Protein AF-A0A7U3YCS2-F1 (afdb_monomer_lite)

pLDDT: mean 81.42, std 14.3, range [43.44, 97.31]

Structure (mmCIF, N/CA/C/O backbone):
data_AF-A0A7U3YCS2-F1
#
_entry.id   AF-A0A7U3YCS2-F1
#
loop_
_atom_site.group_PDB
_atom_site.id
_atom_site.type_symbol
_atom_site.label_atom_id
_atom_site.label_alt_id
_atom_site.label_comp_id
_atom_site.label_asym_id
_atom_site.label_entity_id
_atom_site.label_seq_id
_atom_site.pdbx_PDB_ins_code
_atom_site.Cartn_x
_atom_site.Cartn_y
_atom_site.Cartn_z
_atom_site.occupancy
_atom_site.B_iso_or_equiv
_atom_site.auth_seq_id
_atom_site.auth_comp_id
_atom_site.auth_asym_id
_atom_site.auth_atom_id
_atom_site.pdbx_PDB_model_num
ATOM 1 N N . MET A 1 1 ? -16.450 -13.205 18.101 1.00 45.81 1 MET A N 1
ATOM 2 C CA . MET A 1 1 ? -16.879 -12.195 17.112 1.00 45.81 1 MET A CA 1
ATOM 3 C C . MET A 1 1 ? -15.665 -11.838 16.276 1.00 45.81 1 MET A C 1
ATOM 5 O O . MET A 1 1 ? -14.647 -1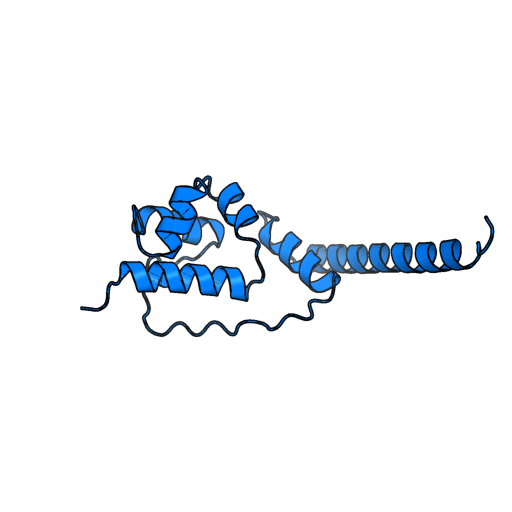1.452 16.841 1.00 45.81 1 MET A O 1
ATOM 9 N N . VAL A 1 2 ? -15.707 -12.088 14.972 1.00 56.38 2 VAL A N 1
ATOM 10 C CA . VAL A 1 2 ? -14.582 -11.774 14.089 1.00 56.38 2 VAL A CA 1
ATOM 11 C C . VAL A 1 2 ? -14.507 -10.254 13.969 1.00 56.38 2 VAL A C 1
ATOM 13 O O . VAL A 1 2 ? -15.487 -9.623 13.587 1.00 56.38 2 VAL A O 1
ATOM 16 N N . ASN A 1 3 ? -13.386 -9.650 14.365 1.00 82.88 3 ASN A N 1
ATOM 17 C CA . ASN A 1 3 ? -13.226 -8.204 14.261 1.00 82.88 3 ASN A CA 1
ATOM 18 C C . ASN A 1 3 ? -12.974 -7.849 12.787 1.00 82.88 3 ASN A C 1
ATOM 20 O O . ASN A 1 3 ? -11.844 -7.955 12.308 1.00 82.88 3 ASN A O 1
ATOM 24 N N . THR A 1 4 ? -14.035 -7.470 12.072 1.00 87.31 4 THR A N 1
ATOM 25 C CA . THR A 1 4 ? -14.026 -7.125 10.640 1.00 87.31 4 THR A CA 1
ATOM 26 C C . THR A 1 4 ? -12.902 -6.155 10.286 1.00 87.31 4 THR A C 1
ATOM 28 O O . THR A 1 4 ? -12.202 -6.351 9.298 1.00 87.31 4 THR A O 1
ATOM 31 N N . ASN A 1 5 ? -12.639 -5.167 11.142 1.00 92.12 5 ASN A N 1
ATOM 32 C CA . ASN A 1 5 ? -11.575 -4.189 10.927 1.00 92.12 5 ASN A CA 1
ATOM 33 C C . ASN A 1 5 ? -10.179 -4.820 10.933 1.00 92.12 5 ASN A C 1
ATOM 35 O O . ASN A 1 5 ? -9.315 -4.437 10.144 1.00 92.12 5 ASN A O 1
ATOM 39 N N . LYS A 1 6 ? -9.960 -5.822 11.789 1.00 92.44 6 LYS A N 1
ATOM 40 C CA . LYS A 1 6 ? -8.699 -6.568 11.840 1.00 92.44 6 LYS A CA 1
ATOM 41 C C . LYS A 1 6 ? -8.483 -7.385 10.568 1.00 92.44 6 LYS A C 1
ATOM 43 O O . LYS A 1 6 ? -7.368 -7.407 10.055 1.00 92.44 6 LYS A O 1
ATOM 48 N N . ILE A 1 7 ? -9.541 -8.003 10.037 1.00 91.06 7 ILE A N 1
ATOM 49 C CA . ILE A 1 7 ? -9.491 -8.700 8.742 1.00 91.06 7 ILE A CA 1
ATOM 50 C C . ILE A 1 7 ? -9.135 -7.721 7.626 1.00 91.06 7 ILE A C 1
ATOM 52 O O . ILE A 1 7 ? -8.209 -7.973 6.861 1.00 91.06 7 ILE A O 1
ATOM 56 N N . VAL A 1 8 ? -9.815 -6.577 7.571 1.00 94.06 8 VAL A N 1
ATOM 57 C CA . VAL A 1 8 ? -9.577 -5.546 6.554 1.00 94.06 8 VAL A CA 1
ATOM 58 C C . VAL A 1 8 ? -8.125 -5.064 6.578 1.00 94.06 8 VAL A C 1
ATOM 60 O O . VAL A 1 8 ? -7.465 -5.062 5.538 1.00 94.06 8 VAL A O 1
ATOM 63 N N . GLY A 1 9 ? -7.596 -4.719 7.756 1.00 94.62 9 GLY A N 1
ATOM 64 C CA . GLY A 1 9 ? -6.201 -4.292 7.907 1.00 94.62 9 GLY A CA 1
ATOM 65 C C . GLY A 1 9 ? -5.203 -5.356 7.433 1.00 94.62 9 GLY A C 1
ATOM 66 O O . GLY A 1 9 ? -4.258 -5.047 6.701 1.00 94.62 9 GLY A O 1
ATOM 67 N N . GLN A 1 10 ? -5.452 -6.628 7.766 1.00 92.94 10 GLN A N 1
ATOM 68 C CA . GLN A 1 10 ? -4.629 -7.752 7.310 1.00 92.94 10 GLN A CA 1
ATOM 69 C C . GLN A 1 10 ? -4.711 -7.967 5.796 1.00 92.94 10 GLN A C 1
ATOM 71 O O . GLN A 1 10 ? -3.684 -8.195 5.158 1.00 92.94 10 GLN A O 1
ATOM 76 N N . ASN A 1 11 ? -5.897 -7.857 5.203 1.00 94.00 11 ASN A N 1
ATOM 77 C CA . ASN A 1 11 ? -6.085 -8.013 3.764 1.00 94.00 11 ASN A CA 1
ATOM 78 C C . ASN A 1 11 ? -5.383 -6.905 2.974 1.00 94.00 11 ASN A C 1
ATOM 80 O O . ASN A 1 11 ? -4.734 -7.180 1.966 1.00 94.00 11 ASN A O 1
ATOM 84 N N . VAL A 1 12 ? -5.447 -5.663 3.458 1.00 94.94 12 VAL A N 1
ATOM 85 C CA . VAL A 1 12 ? -4.712 -4.539 2.861 1.00 94.94 12 VAL A CA 1
ATOM 86 C C . VAL A 1 12 ? -3.207 -4.766 2.951 1.00 94.94 12 VAL A C 1
ATOM 88 O O . VAL A 1 12 ? -2.500 -4.564 1.962 1.00 94.94 12 VAL A O 1
ATOM 91 N N . LYS A 1 13 ? -2.711 -5.227 4.106 1.00 94.38 13 LYS A N 1
ATOM 92 C CA . LYS A 1 13 ? -1.295 -5.565 4.282 1.00 94.38 13 LYS A CA 1
ATOM 93 C C . LYS A 1 13 ? -0.851 -6.615 3.255 1.00 94.38 13 LYS A C 1
ATOM 95 O O . LYS A 1 13 ? 0.058 -6.339 2.473 1.00 94.38 13 LYS A O 1
ATOM 100 N N . LYS A 1 14 ? -1.552 -7.752 3.197 1.00 91.56 14 LYS A N 1
ATOM 101 C CA . LYS A 1 14 ? -1.256 -8.848 2.262 1.00 91.56 14 LYS A CA 1
ATOM 102 C C . LYS A 1 14 ? -1.274 -8.389 0.806 1.00 91.56 14 LYS A C 1
ATOM 104 O O . LYS A 1 14 ? -0.389 -8.755 0.048 1.00 91.56 14 LYS A O 1
ATOM 109 N N . TYR A 1 15 ? -2.236 -7.553 0.417 1.00 91.75 15 TYR A N 1
ATOM 110 C CA . TYR A 1 15 ? -2.327 -7.017 -0.944 1.00 91.75 15 TYR A CA 1
ATOM 111 C C . TYR A 1 15 ? -1.117 -6.155 -1.336 1.00 91.75 15 TYR A C 1
ATOM 113 O O . TYR A 1 15 ? -0.608 -6.238 -2.458 1.00 91.75 15 TYR A O 1
ATOM 121 N N . ILE A 1 16 ? -0.656 -5.300 -0.421 1.00 90.88 16 ILE A N 1
ATOM 122 C CA . ILE A 1 16 ? 0.507 -4.431 -0.644 1.00 90.88 16 ILE A CA 1
ATOM 123 C C . ILE A 1 16 ? 1.779 -5.282 -0.758 1.00 90.88 16 ILE A C 1
ATOM 125 O O . ILE A 1 16 ? 2.567 -5.095 -1.691 1.00 90.88 16 ILE A O 1
ATOM 129 N N . GLU A 1 17 ? 1.939 -6.252 0.142 1.00 88.12 17 GLU A N 1
ATOM 130 C CA . GLU A 1 17 ? 3.081 -7.169 0.183 1.00 88.12 17 GLU A CA 1
ATOM 131 C C . GLU A 1 17 ? 3.101 -8.115 -1.026 1.00 88.12 17 GLU A C 1
ATOM 133 O O . GLU A 1 17 ? 4.145 -8.268 -1.659 1.00 88.12 17 GLU A O 1
ATOM 138 N N . SER A 1 18 ? 1.952 -8.643 -1.463 1.00 83.12 18 SER A N 1
ATOM 139 C CA . SER A 1 18 ? 1.860 -9.497 -2.658 1.00 83.12 18 SER A CA 1
ATOM 140 C C . SER A 1 18 ? 2.232 -8.758 -3.945 1.00 83.12 18 SER A C 1
ATOM 142 O O . SER A 1 18 ? 2.656 -9.363 -4.931 1.00 83.12 18 SER A O 1
ATOM 144 N N . LYS A 1 19 ? 2.089 -7.428 -3.952 1.00 81.19 19 LYS A N 1
ATOM 145 C CA . LYS A 1 19 ? 2.555 -6.560 -5.040 1.00 81.19 19 LYS A CA 1
ATOM 146 C C . LYS A 1 19 ? 4.021 -6.144 -4.887 1.00 81.19 19 LYS A C 1
ATOM 148 O O . LYS A 1 19 ? 4.560 -5.504 -5.794 1.00 81.19 19 LYS A O 1
ATOM 153 N N . GLY A 1 20 ? 4.681 -6.507 -3.789 1.00 77.88 20 GLY A N 1
ATOM 154 C CA . GLY A 1 20 ? 6.047 -6.108 -3.449 1.00 77.88 20 GLY A CA 1
ATOM 155 C C . GLY A 1 20 ? 6.215 -4.589 -3.398 1.00 77.88 20 GLY A C 1
ATOM 156 O O . GLY A 1 20 ? 7.229 -4.060 -3.851 1.00 77.88 20 GLY A O 1
ATOM 157 N N . ILE A 1 21 ? 5.183 -3.882 -2.934 1.00 84.19 21 ILE A N 1
ATOM 158 C CA . ILE A 1 21 ? 5.185 -2.425 -2.797 1.00 84.19 21 ILE A CA 1
ATOM 159 C C . ILE A 1 21 ? 5.656 -2.078 -1.390 1.00 84.19 21 ILE A C 1
ATOM 161 O O . ILE A 1 21 ? 5.191 -2.642 -0.404 1.00 84.19 21 ILE A O 1
ATOM 165 N N . LYS A 1 22 ? 6.561 -1.103 -1.280 1.00 87.88 22 LYS A N 1
ATOM 166 C CA . LYS A 1 22 ? 7.020 -0.621 0.025 1.00 87.88 22 LYS A CA 1
ATOM 167 C C . LYS A 1 22 ? 5.893 0.124 0.741 1.00 87.88 22 LYS A C 1
ATOM 169 O O . LYS A 1 22 ? 5.306 1.050 0.184 1.00 87.88 22 LYS A O 1
ATOM 174 N N . HIS A 1 23 ? 5.672 -0.190 2.015 1.00 92.25 23 HIS A N 1
ATOM 175 C CA . HIS A 1 23 ? 4.716 0.537 2.859 1.00 92.25 23 HIS A CA 1
ATOM 176 C C . HIS A 1 23 ? 4.991 2.049 2.908 1.00 92.25 23 HIS A C 1
ATOM 178 O O . HIS A 1 23 ? 4.051 2.838 2.930 1.00 92.25 23 HIS A O 1
ATOM 184 N N . SER A 1 24 ? 6.263 2.469 2.865 1.00 89.88 24 SER A N 1
ATOM 185 C CA . SER A 1 24 ? 6.642 3.889 2.808 1.00 89.88 24 SER A CA 1
ATOM 186 C C . SER A 1 24 ? 6.061 4.613 1.596 1.00 89.88 24 SER A C 1
ATOM 188 O O . SER A 1 24 ? 5.525 5.706 1.748 1.00 89.88 24 SER A O 1
ATOM 190 N N . TRP A 1 25 ? 6.087 3.975 0.426 1.00 91.19 25 TRP A N 1
ATOM 191 C CA . TRP A 1 25 ? 5.514 4.522 -0.804 1.00 91.19 25 TRP A CA 1
ATOM 192 C C . TRP A 1 25 ? 3.992 4.668 -0.697 1.00 91.19 25 TRP A C 1
ATOM 194 O O . TRP A 1 25 ? 3.425 5.676 -1.112 1.00 91.19 25 TRP A O 1
ATOM 204 N N . VAL A 1 26 ? 3.318 3.692 -0.078 1.00 93.19 26 VAL A N 1
ATOM 205 C CA . VAL A 1 26 ? 1.867 3.763 0.155 1.00 93.19 26 VAL A CA 1
ATOM 206 C C . VAL A 1 26 ? 1.525 4.928 1.085 1.00 93.19 26 VAL A C 1
ATOM 208 O O . VAL A 1 26 ? 0.599 5.684 0.797 1.00 93.19 26 VAL A O 1
ATOM 211 N N . MET A 1 27 ? 2.279 5.111 2.172 1.00 95.56 27 MET A N 1
ATOM 212 C CA . MET A 1 27 ? 2.083 6.229 3.104 1.00 95.56 27 MET A CA 1
ATOM 213 C C . MET A 1 27 ? 2.267 7.586 2.416 1.00 95.56 27 MET A C 1
ATOM 215 O O . MET A 1 27 ? 1.422 8.463 2.570 1.00 95.56 27 MET A O 1
ATOM 219 N N . GLU A 1 28 ? 3.316 7.734 1.605 1.00 90.94 28 GLU A N 1
ATOM 220 C CA . GLU A 1 28 ? 3.594 8.956 0.841 1.00 90.94 28 GLU A CA 1
ATOM 221 C C . GLU A 1 28 ? 2.451 9.296 -0.126 1.00 90.94 28 GLU A C 1
ATOM 223 O O . GLU A 1 28 ? 1.944 10.416 -0.125 1.00 90.94 28 GLU A O 1
ATOM 228 N N . ARG A 1 29 ? 1.979 8.315 -0.905 1.00 90.69 29 ARG A N 1
ATOM 229 C CA . ARG A 1 29 ? 0.935 8.535 -1.919 1.00 90.69 29 ARG A CA 1
ATOM 230 C C . ARG A 1 29 ? -0.467 8.717 -1.345 1.00 90.69 29 ARG A C 1
ATOM 232 O O . ARG A 1 29 ? -1.309 9.342 -1.984 1.00 90.69 29 ARG A O 1
ATOM 239 N N . THR A 1 30 ? -0.736 8.170 -0.163 1.00 94.06 30 THR A N 1
ATOM 240 C CA . THR A 1 30 ? -2.035 8.325 0.517 1.00 94.06 30 THR A CA 1
ATOM 241 C C . THR A 1 30 ? -2.074 9.500 1.495 1.00 94.06 30 THR A C 1
ATOM 243 O O . THR A 1 30 ? -3.159 9.873 1.948 1.00 94.06 30 THR A O 1
ATOM 246 N N . GLY A 1 31 ? -0.916 10.060 1.860 1.00 94.44 31 GLY A N 1
ATOM 247 C CA . GLY A 1 31 ? -0.790 11.064 2.919 1.00 94.44 31 GLY A CA 1
ATOM 248 C C . GLY A 1 31 ? -1.106 10.527 4.322 1.00 94.44 31 GLY A C 1
ATOM 249 O O . GLY A 1 31 ? -1.332 11.310 5.246 1.00 94.44 31 GLY A O 1
ATOM 250 N N . ILE A 1 32 ? -1.169 9.204 4.508 1.00 95.56 32 ILE A N 1
ATOM 251 C CA . ILE A 1 32 ? -1.459 8.605 5.815 1.00 95.56 32 ILE A CA 1
ATOM 252 C C . ILE A 1 32 ? -0.194 8.671 6.675 1.00 95.56 32 ILE A C 1
ATOM 254 O O . ILE A 1 32 ? 0.863 8.162 6.303 1.00 95.56 32 ILE A O 1
ATOM 258 N N . LYS A 1 33 ? -0.308 9.277 7.863 1.00 96.44 33 LYS A N 1
ATOM 259 C CA . LYS A 1 33 ? 0.794 9.343 8.834 1.00 96.44 33 LYS A CA 1
ATOM 260 C C . LYS A 1 33 ? 1.229 7.938 9.250 1.00 96.44 33 LYS A C 1
ATOM 262 O O . LYS A 1 33 ? 0.392 7.067 9.461 1.00 96.44 33 LYS A O 1
ATOM 267 N N . LYS A 1 34 ? 2.533 7.750 9.476 1.00 95.31 34 LYS A N 1
ATOM 268 C CA . LYS A 1 34 ? 3.133 6.451 9.826 1.00 95.31 34 LYS A CA 1
ATOM 269 C C . LYS A 1 34 ? 2.409 5.717 10.958 1.00 95.31 34 LYS A C 1
ATOM 271 O O . LYS A 1 34 ? 2.100 4.538 10.828 1.00 95.31 34 LYS A O 1
ATOM 276 N N . THR A 1 35 ? 2.121 6.410 12.055 1.00 96.62 35 THR A N 1
ATOM 277 C CA . THR A 1 35 ? 1.419 5.831 13.210 1.00 96.62 35 THR A CA 1
ATOM 278 C C . THR A 1 35 ? 0.006 5.382 12.846 1.00 96.62 35 THR A C 1
ATOM 280 O O . THR A 1 35 ? -0.356 4.235 13.090 1.00 96.62 35 THR A O 1
ATOM 283 N N . ALA A 1 36 ? -0.759 6.249 12.180 1.00 96.94 36 ALA A N 1
ATOM 284 C CA . ALA A 1 36 ? -2.104 5.940 11.709 1.00 96.94 36 ALA A CA 1
ATOM 285 C C . ALA A 1 36 ? -2.120 4.770 10.716 1.00 96.94 36 ALA A C 1
ATOM 287 O O . ALA A 1 36 ? -2.987 3.910 10.802 1.00 96.94 36 ALA A O 1
ATOM 288 N N . TYR A 1 37 ? -1.127 4.693 9.829 1.00 97.31 37 TYR A N 1
ATOM 289 C CA . TYR A 1 37 ? -0.992 3.619 8.851 1.00 97.31 37 TYR A CA 1
ATOM 290 C C . TYR A 1 37 ? -0.793 2.251 9.512 1.00 97.31 37 TYR A C 1
ATOM 292 O O . TYR A 1 37 ? -1.485 1.294 9.179 1.00 97.31 37 TYR A O 1
ATOM 300 N N . TYR A 1 38 ? 0.125 2.137 10.474 1.00 96.88 38 TYR A N 1
ATOM 301 C CA . TYR A 1 38 ? 0.358 0.853 11.140 1.00 96.88 38 TYR A CA 1
ATOM 302 C C . TYR A 1 38 ? -0.772 0.460 12.097 1.00 96.88 38 TYR A C 1
ATOM 304 O O . TYR A 1 38 ? -1.042 -0.731 12.233 1.00 96.88 38 TYR A O 1
ATOM 312 N N . ASN A 1 39 ? -1.460 1.426 12.709 1.00 96.56 39 ASN A N 1
ATOM 313 C CA . ASN A 1 39 ? -2.672 1.160 13.488 1.00 96.56 39 ASN A CA 1
ATOM 314 C C . ASN A 1 39 ? -3.799 0.656 12.576 1.00 96.56 39 ASN A C 1
ATOM 316 O O . ASN A 1 39 ? -4.410 -0.374 12.850 1.00 96.56 39 ASN A O 1
ATOM 320 N N . PHE A 1 40 ? -3.982 1.292 11.420 1.00 96.38 40 PHE A N 1
ATOM 321 C CA . PHE A 1 40 ? -4.910 0.844 10.387 1.00 96.38 40 PHE A CA 1
ATOM 322 C C . PHE A 1 40 ? -4.660 -0.603 9.950 1.00 96.38 40 PHE A C 1
ATOM 324 O O . PHE A 1 40 ? -5.592 -1.404 9.924 1.00 96.38 40 PHE A O 1
ATOM 331 N N . LEU A 1 41 ? -3.405 -0.981 9.682 1.00 95.75 41 LEU A N 1
ATOM 332 C CA . LEU A 1 41 ? -3.069 -2.363 9.314 1.00 95.75 41 LEU A CA 1
ATOM 333 C C . LEU A 1 41 ? -3.357 -3.383 10.433 1.00 95.75 41 LEU A C 1
ATOM 335 O O . LEU A 1 41 ? -3.512 -4.570 10.150 1.00 95.75 41 LEU A O 1
ATOM 339 N N . LYS A 1 42 ? -3.454 -2.943 11.694 1.00 94.94 42 LYS A N 1
ATOM 340 C CA . LYS A 1 42 ? -3.889 -3.773 12.832 1.00 94.94 42 LYS A CA 1
ATOM 341 C C . LYS A 1 42 ? -5.414 -3.821 12.999 1.00 94.94 42 LYS A C 1
ATOM 343 O O . LYS A 1 42 ? -5.902 -4.602 13.815 1.00 94.94 42 LYS A O 1
ATOM 348 N N . GLY A 1 43 ? 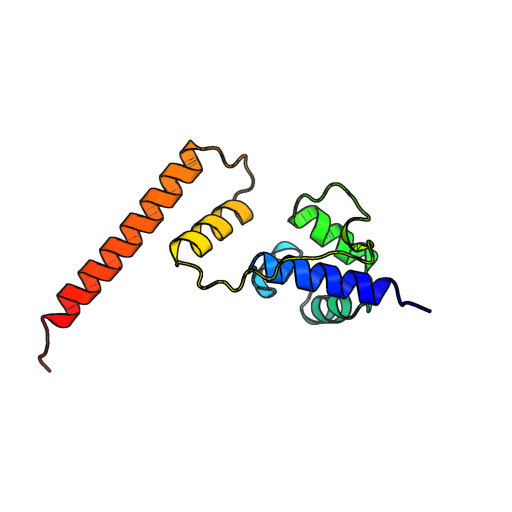-6.160 -3.036 12.221 1.00 93.56 43 GLY A N 1
ATOM 349 C CA . GLY A 1 43 ? -7.608 -2.868 12.342 1.00 93.56 43 GLY A CA 1
ATOM 350 C C . GLY A 1 43 ? -8.033 -1.800 13.350 1.00 93.56 43 GLY A C 1
ATOM 351 O O . GLY A 1 43 ? -9.163 -1.835 13.833 1.00 93.56 43 GLY A O 1
ATOM 352 N N . GLU A 1 44 ? -7.139 -0.876 13.695 1.00 93.88 44 GLU A N 1
ATOM 353 C CA . GLU A 1 44 ? -7.378 0.207 14.650 1.00 93.88 44 GLU A CA 1
ATOM 354 C C . GLU A 1 44 ? -7.550 1.558 13.935 1.00 93.88 44 GLU A C 1
ATOM 356 O O . GLU A 1 44 ? -7.040 1.779 12.834 1.00 93.88 44 GLU A O 1
ATOM 361 N N . GLY A 1 45 ? -8.228 2.504 14.590 1.00 90.88 45 GLY A N 1
ATOM 362 C CA . GLY A 1 45 ? -8.463 3.844 14.047 1.00 90.88 45 GLY A CA 1
ATOM 363 C C . GLY A 1 45 ? -9.536 3.878 12.953 1.00 90.88 45 GLY A C 1
ATOM 364 O O . GLY A 1 45 ? -10.451 3.057 12.938 1.00 90.88 45 GLY A O 1
ATOM 365 N N . ASN A 1 46 ? -9.441 4.857 12.046 1.00 91.62 46 ASN A N 1
ATOM 366 C CA . ASN A 1 46 ? -10.444 5.092 11.004 1.00 91.62 46 ASN A CA 1
ATOM 367 C C . ASN A 1 46 ? -10.234 4.186 9.776 1.00 91.62 46 ASN A C 1
ATOM 369 O O . ASN A 1 46 ? -9.753 4.615 8.726 1.00 91.62 46 ASN A O 1
ATOM 373 N N . VAL A 1 47 ? -10.557 2.902 9.935 1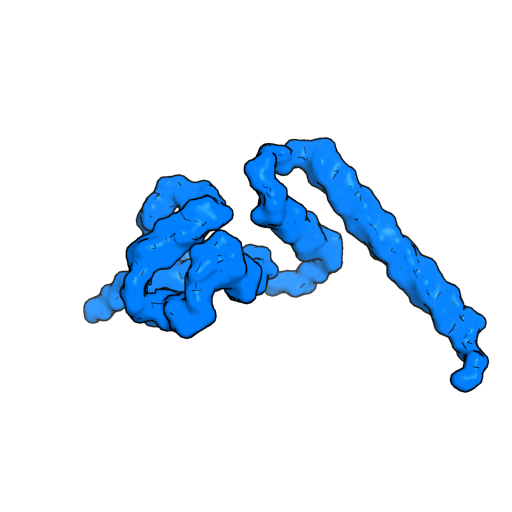.00 92.94 47 VAL A N 1
ATOM 374 C CA . VAL A 1 47 ? -10.334 1.862 8.917 1.00 92.94 47 VAL A CA 1
ATOM 375 C C . VAL A 1 47 ? -11.051 2.177 7.604 1.00 92.94 47 VAL A C 1
ATOM 377 O O . VAL A 1 47 ? -10.451 2.022 6.545 1.00 92.94 47 VAL A O 1
ATOM 380 N N . GLU A 1 48 ? -12.287 2.668 7.657 1.00 92.88 48 GLU A N 1
ATOM 381 C CA . GLU A 1 48 ? -13.090 2.983 6.469 1.00 92.88 48 GLU A CA 1
ATOM 382 C C . GLU A 1 48 ? -12.457 4.095 5.616 1.00 92.88 48 GLU A C 1
ATOM 384 O O . GLU A 1 48 ? -12.276 3.935 4.406 1.00 92.88 48 GLU A O 1
ATOM 389 N N . GLU A 1 49 ? -12.018 5.189 6.249 1.00 95.06 49 GLU A N 1
ATOM 390 C CA . GLU A 1 49 ? -11.329 6.288 5.561 1.00 95.06 49 GLU A CA 1
ATOM 391 C C . GLU A 1 49 ? -10.039 5.809 4.881 1.00 95.06 49 GLU A C 1
ATOM 393 O O . GLU A 1 49 ? -9.745 6.165 3.733 1.00 95.06 49 GLU A O 1
ATOM 398 N N . TYR A 1 50 ? -9.251 4.992 5.580 1.00 95.94 50 TYR A N 1
ATOM 399 C CA . TYR A 1 50 ? -7.986 4.506 5.043 1.00 95.94 50 TYR A CA 1
ATOM 400 C C . TYR A 1 50 ? -8.185 3.464 3.945 1.00 95.94 50 TYR A C 1
ATOM 402 O O . TYR A 1 50 ? -7.463 3.515 2.948 1.00 95.94 50 TYR A O 1
ATOM 410 N N . VAL A 1 51 ? -9.204 2.606 4.032 1.00 96.19 51 VAL A N 1
ATOM 411 C CA . VAL A 1 51 ? -9.600 1.735 2.915 1.00 96.19 51 VAL A CA 1
ATOM 412 C C . VAL A 1 51 ? -9.977 2.558 1.689 1.00 96.19 51 VAL A C 1
ATOM 414 O O . VAL A 1 51 ? -9.492 2.256 0.600 1.00 96.19 51 VAL A O 1
ATOM 417 N N . ALA A 1 52 ? -10.759 3.630 1.834 1.00 95.88 52 ALA A N 1
ATOM 418 C CA . ALA A 1 52 ? -11.126 4.483 0.703 1.00 95.88 52 ALA A CA 1
ATOM 419 C C . ALA A 1 52 ? -9.893 5.110 0.023 1.00 95.88 52 ALA A C 1
ATOM 421 O O . ALA A 1 52 ? -9.790 5.120 -1.209 1.00 95.88 52 ALA A O 1
ATOM 422 N N . LYS A 1 53 ? -8.908 5.567 0.809 1.00 96.31 53 LYS A N 1
ATOM 423 C CA . LYS A 1 53 ? -7.625 6.079 0.290 1.00 96.31 53 LYS A CA 1
ATOM 424 C C . LYS A 1 53 ? -6.826 5.003 -0.449 1.00 96.31 53 LYS A C 1
ATOM 426 O O . LYS A 1 53 ? -6.286 5.280 -1.520 1.00 96.31 53 LYS A O 1
ATOM 431 N N . ILE A 1 54 ? -6.778 3.783 0.084 1.00 95.94 54 ILE A N 1
ATOM 432 C CA . ILE A 1 54 ? -6.101 2.642 -0.548 1.00 95.94 54 ILE A CA 1
ATOM 433 C C . ILE A 1 54 ? -6.813 2.226 -1.842 1.00 95.94 54 ILE A C 1
ATOM 435 O O . ILE A 1 54 ? -6.157 2.060 -2.871 1.00 95.94 54 ILE A O 1
ATOM 439 N N . ASN A 1 55 ? -8.144 2.134 -1.836 1.00 94.69 55 ASN A N 1
ATOM 440 C CA . ASN A 1 55 ? -8.939 1.835 -3.027 1.00 94.69 55 ASN A CA 1
ATOM 441 C C . ASN A 1 55 ? -8.697 2.872 -4.125 1.00 94.69 55 ASN A C 1
ATOM 443 O O . ASN A 1 55 ? -8.445 2.504 -5.273 1.00 94.69 55 ASN A O 1
ATOM 447 N N . LYS A 1 56 ? -8.680 4.163 -3.768 1.00 93.69 56 LYS A N 1
ATOM 448 C CA . LYS A 1 56 ? -8.362 5.251 -4.700 1.00 93.69 56 LYS A CA 1
ATOM 449 C C . LYS A 1 56 ? -6.947 5.122 -5.269 1.00 93.69 56 LYS A C 1
ATOM 451 O O . LYS A 1 56 ? -6.785 5.224 -6.483 1.00 93.69 56 LYS A O 1
ATOM 456 N N . LEU A 1 57 ? -5.944 4.864 -4.424 1.00 91.31 57 LEU A N 1
ATOM 457 C CA . LEU A 1 57 ? -4.548 4.697 -4.848 1.00 91.31 57 LEU A CA 1
ATOM 458 C C . LEU A 1 57 ? -4.393 3.561 -5.867 1.00 91.31 57 LEU A C 1
ATOM 460 O O . LEU A 1 57 ? -3.714 3.719 -6.878 1.00 91.31 57 LEU A O 1
ATOM 464 N N . PHE A 1 58 ? -5.043 2.425 -5.617 1.00 89.62 58 PHE A N 1
ATOM 465 C CA . PHE A 1 58 ? -4.933 1.236 -6.462 1.00 89.62 58 PHE A CA 1
ATOM 466 C C . PHE A 1 58 ? -6.024 1.116 -7.528 1.00 89.62 58 PHE A C 1
ATOM 468 O O . PHE A 1 58 ? -6.085 0.093 -8.211 1.00 89.62 58 PHE A O 1
ATOM 475 N N . ARG A 1 59 ? -6.864 2.148 -7.691 1.00 90.31 59 ARG A N 1
ATOM 476 C CA . ARG A 1 59 ? -7.991 2.177 -8.640 1.00 90.31 59 ARG A CA 1
ATOM 477 C C . ARG A 1 59 ? -8.938 0.973 -8.475 1.00 90.31 59 ARG A C 1
ATOM 479 O O . ARG A 1 59 ? -9.468 0.446 -9.453 1.00 90.31 59 ARG A O 1
ATOM 486 N N . ILE A 1 60 ? -9.147 0.533 -7.235 1.00 90.00 60 ILE A N 1
ATOM 487 C CA . ILE A 1 60 ? -10.077 -0.546 -6.885 1.00 90.00 60 ILE A CA 1
ATOM 488 C C . ILE A 1 60 ? -11.493 0.032 -6.885 1.00 90.00 60 ILE A C 1
ATOM 490 O O . ILE A 1 60 ? -11.788 0.960 -6.135 1.00 90.00 60 ILE A O 1
ATOM 494 N N . LYS A 1 61 ? -12.362 -0.509 -7.747 1.00 90.81 61 LYS A N 1
ATOM 495 C CA . LYS A 1 61 ? -13.743 -0.025 -7.914 1.00 90.81 61 LYS A CA 1
ATOM 496 C C . LYS A 1 61 ? -14.693 -0.505 -6.816 1.00 90.81 61 LYS A C 1
ATOM 498 O O . LYS A 1 61 ? -15.629 0.209 -6.492 1.00 90.81 61 LYS A O 1
ATOM 503 N N . ASP A 1 62 ? -14.465 -1.705 -6.286 1.00 91.00 62 ASP A N 1
ATOM 504 C CA . ASP A 1 62 ? -15.291 -2.324 -5.244 1.00 91.00 62 ASP A CA 1
ATOM 505 C C . ASP A 1 62 ? -14.910 -1.752 -3.861 1.00 91.00 62 ASP A C 1
ATOM 507 O O . ASP A 1 62 ? -13.806 -2.032 -3.383 1.00 91.00 62 ASP A O 1
ATOM 511 N N . PRO A 1 63 ? -15.782 -0.971 -3.190 1.00 89.44 63 PRO A N 1
ATOM 512 C CA . PRO A 1 63 ? -15.493 -0.423 -1.864 1.00 89.44 63 PRO A CA 1
ATOM 513 C C . PRO A 1 63 ? -15.272 -1.515 -0.813 1.00 89.44 63 PRO A C 1
ATOM 515 O O . PRO A 1 63 ? -14.478 -1.337 0.111 1.00 89.44 63 PRO A O 1
ATOM 518 N N . PHE A 1 64 ? -15.921 -2.668 -0.994 1.00 91.31 64 PHE A N 1
ATOM 519 C CA . PHE A 1 64 ? -15.873 -3.807 -0.084 1.00 91.31 64 PHE A CA 1
ATOM 520 C C . PHE A 1 64 ? -14.793 -4.820 -0.456 1.00 91.31 64 PHE A C 1
ATOM 522 O O . PHE A 1 64 ? -14.719 -5.887 0.156 1.00 91.31 64 PHE A O 1
ATOM 529 N N . PHE A 1 65 ? -13.923 -4.490 -1.418 1.00 91.25 65 PHE A N 1
ATOM 530 C CA . PHE A 1 65 ? -12.869 -5.383 -1.891 1.00 91.25 65 PHE A CA 1
ATOM 531 C C . PHE A 1 65 ? -12.088 -6.006 -0.733 1.00 91.25 65 PHE A C 1
ATOM 533 O O . PHE A 1 65 ? -11.942 -7.221 -0.697 1.00 91.25 65 PHE A O 1
ATOM 540 N N . PHE A 1 66 ? -11.677 -5.196 0.251 1.00 93.25 66 PHE A N 1
ATOM 541 C CA . PHE A 1 66 ? -10.869 -5.644 1.388 1.00 93.25 66 PHE A CA 1
ATOM 542 C C . PHE A 1 66 ? -11.644 -6.333 2.527 1.00 93.25 66 PHE A C 1
ATOM 544 O O . PHE A 1 66 ? -11.023 -6.845 3.459 1.00 93.25 66 PHE A O 1
ATOM 551 N N . TYR A 1 67 ? -12.975 -6.375 2.461 1.00 90.81 67 TYR A N 1
ATOM 552 C CA . TYR A 1 67 ? -13.839 -6.914 3.522 1.00 90.81 67 TYR A CA 1
ATOM 553 C C . TYR A 1 67 ? -14.145 -8.407 3.353 1.00 90.81 67 TYR A C 1
ATOM 555 O O . TYR A 1 67 ? -14.738 -9.019 4.238 1.00 90.81 67 TYR A O 1
ATOM 563 N N . LYS A 1 68 ? -13.732 -9.005 2.232 1.00 85.75 68 LYS A N 1
ATOM 564 C CA . LYS A 1 68 ? -13.911 -10.434 1.956 1.00 85.75 68 LYS A CA 1
ATOM 565 C C . LYS A 1 68 ? -13.022 -11.252 2.904 1.00 85.75 68 LYS A C 1
ATOM 567 O O . LYS A 1 68 ? -11.835 -10.960 3.044 1.00 85.75 68 LYS A O 1
ATOM 572 N N . SER A 1 69 ? -13.603 -12.251 3.568 1.00 70.62 69 SER A N 1
ATOM 573 C CA . SER A 1 69 ? -12.929 -13.112 4.555 1.00 70.62 69 SER A CA 1
ATOM 574 C C . SER A 1 69 ? -11.793 -13.937 3.951 1.00 70.62 69 SER A C 1
ATOM 576 O O . SER A 1 69 ? -10.768 -14.127 4.600 1.00 70.62 69 SER A O 1
ATOM 578 N N . ASP A 1 70 ? -11.946 -14.343 2.689 1.00 67.06 70 ASP A N 1
ATOM 579 C CA . ASP A 1 70 ? -11.130 -15.392 2.068 1.00 67.06 70 ASP A CA 1
ATOM 580 C C . ASP A 1 70 ? -10.308 -14.851 0.890 1.00 67.06 70 ASP A C 1
ATOM 582 O O . ASP A 1 70 ? -10.281 -15.411 -0.206 1.00 67.06 70 ASP A O 1
ATOM 586 N N . MET A 1 71 ? -9.651 -13.702 1.085 1.00 74.88 71 MET A N 1
ATOM 587 C CA . MET A 1 71 ? -8.708 -13.194 0.088 1.00 74.88 71 MET A CA 1
ATOM 588 C C . MET A 1 71 ? -7.379 -13.940 0.163 1.00 74.88 71 MET A C 1
ATOM 590 O O . MET A 1 71 ? -6.522 -13.667 1.010 1.00 74.88 71 MET A O 1
ATOM 594 N N . GLU A 1 72 ? -7.185 -14.843 -0.789 1.00 74.00 72 GLU A N 1
ATOM 595 C CA . GLU A 1 72 ? -5.884 -15.427 -1.075 1.00 74.00 72 GLU A CA 1
ATOM 596 C C . GLU A 1 72 ? -5.094 -14.514 -2.009 1.00 74.00 72 GLU A C 1
ATOM 598 O O . GLU A 1 72 ? -5.335 -14.419 -3.214 1.00 74.00 72 GLU A O 1
ATOM 603 N N . PHE A 1 73 ? -4.102 -13.841 -1.439 1.00 72.25 73 PHE A N 1
ATOM 604 C CA . PHE A 1 73 ? -3.048 -13.219 -2.218 1.00 72.25 73 PHE A CA 1
ATOM 605 C C . PHE A 1 73 ? -1.881 -14.190 -2.242 1.00 72.25 73 PHE A C 1
ATOM 607 O O . PHE A 1 73 ? -1.307 -14.485 -1.195 1.00 72.25 73 PHE A O 1
ATOM 614 N N . LYS A 1 74 ? -1.523 -14.699 -3.425 1.00 61.34 74 LYS A N 1
ATOM 615 C CA . LYS A 1 74 ? -0.253 -15.409 -3.576 1.00 61.34 74 LYS A CA 1
ATOM 616 C C . LYS A 1 74 ? 0.842 -14.397 -3.260 1.00 61.34 74 LYS A C 1
ATOM 618 O O . LYS A 1 74 ? 1.068 -13.479 -4.053 1.00 61.34 74 LYS A O 1
ATOM 623 N N . GLU A 1 75 ? 1.474 -14.526 -2.094 1.00 53.88 75 GLU A N 1
ATOM 624 C CA . GLU A 1 75 ? 2.763 -13.893 -1.848 1.00 53.88 75 GLU A CA 1
ATOM 625 C C . GLU A 1 75 ? 3.654 -14.345 -2.993 1.00 53.88 75 GLU A C 1
ATOM 627 O O . GLU A 1 75 ? 3.985 -15.522 -3.124 1.00 53.88 75 GLU A O 1
ATOM 632 N N . LYS A 1 76 ? 3.970 -13.430 -3.906 1.00 50.41 76 LYS A N 1
ATOM 633 C CA . LYS A 1 76 ? 5.020 -13.723 -4.857 1.00 50.41 76 LYS A CA 1
ATOM 634 C C . LYS A 1 76 ? 6.306 -13.704 -4.039 1.00 50.41 76 LYS A C 1
ATOM 636 O O . LYS A 1 76 ? 6.797 -12.630 -3.694 1.00 50.41 76 LYS A O 1
ATOM 641 N N . THR A 1 77 ? 6.808 -14.891 -3.706 1.00 43.44 77 THR A N 1
ATOM 642 C CA . THR A 1 77 ? 8.200 -15.140 -3.328 1.00 43.44 77 THR A CA 1
ATOM 643 C C . THR A 1 77 ? 9.044 -14.620 -4.477 1.00 43.44 77 THR A C 1
ATOM 645 O O . THR A 1 77 ? 9.213 -15.257 -5.510 1.00 43.44 77 THR A O 1
ATOM 648 N N . PHE A 1 78 ? 9.431 -13.361 -4.370 1.00 47.78 78 PHE A N 1
ATOM 649 C CA . PHE A 1 78 ? 10.053 -12.645 -5.456 1.00 47.78 78 PHE A CA 1
ATOM 650 C C . PHE A 1 78 ? 11.563 -12.693 -5.250 1.00 47.78 78 PHE A C 1
ATOM 652 O O . PHE A 1 78 ? 12.144 -11.800 -4.640 1.00 47.78 78 PHE A O 1
ATOM 659 N N . GLU A 1 79 ? 12.211 -13.667 -5.880 1.00 44.69 79 GLU A N 1
ATOM 660 C CA . GLU A 1 79 ? 13.411 -13.328 -6.643 1.00 44.69 79 GLU A CA 1
ATOM 661 C C . GLU A 1 79 ? 12.951 -12.398 -7.783 1.00 44.69 79 GLU A C 1
ATOM 663 O O . GLU A 1 79 ? 12.705 -12.827 -8.907 1.00 44.69 79 GLU A O 1
ATOM 668 N N . ARG A 1 80 ? 12.679 -11.115 -7.487 1.00 55.31 80 ARG A N 1
ATOM 669 C CA . ARG A 1 80 ? 12.431 -10.135 -8.556 1.00 55.31 80 ARG A CA 1
ATOM 670 C C . ARG A 1 80 ? 13.747 -9.928 -9.265 1.00 55.31 80 ARG A C 1
ATOM 672 O O . ARG A 1 80 ? 14.687 -9.426 -8.650 1.00 55.31 80 ARG A O 1
ATOM 679 N N . SER A 1 81 ? 13.765 -10.189 -10.566 1.00 65.56 81 SER A N 1
ATOM 680 C CA . SER A 1 81 ? 14.733 -9.513 -11.414 1.00 65.56 81 SER A CA 1
ATOM 681 C C . SER A 1 81 ? 14.585 -7.998 -11.202 1.00 65.56 81 SER A C 1
ATOM 683 O O . SER A 1 81 ? 13.489 -7.477 -10.946 1.00 65.56 81 SER A O 1
ATOM 685 N N . ARG A 1 82 ? 15.698 -7.265 -11.257 1.00 66.00 82 ARG A N 1
ATOM 686 C CA . ARG A 1 82 ? 15.699 -5.803 -11.110 1.00 66.00 82 ARG A CA 1
ATOM 687 C C . ARG A 1 82 ? 14.730 -5.148 -12.105 1.00 66.00 82 ARG A C 1
ATOM 689 O O . ARG A 1 82 ? 13.997 -4.233 -11.718 1.00 66.00 82 ARG A O 1
ATOM 696 N N . SER A 1 83 ? 14.654 -5.698 -13.317 1.00 71.50 83 SER A N 1
ATOM 697 C CA . SER A 1 83 ? 13.702 -5.323 -14.364 1.00 71.50 83 SER A CA 1
ATOM 698 C C . SER A 1 83 ? 12.231 -5.441 -13.944 1.00 71.50 83 SER A C 1
ATOM 700 O O . SER A 1 83 ? 11.468 -4.482 -14.088 1.00 71.50 83 SER A O 1
ATOM 702 N N . ASP A 1 84 ? 11.816 -6.546 -13.317 1.00 70.56 84 ASP A N 1
ATOM 703 C CA . ASP A 1 84 ? 10.424 -6.716 -12.865 1.00 70.56 84 ASP A CA 1
ATOM 704 C C . ASP A 1 84 ? 10.029 -5.699 -11.789 1.00 70.56 84 ASP A C 1
ATOM 706 O O . ASP A 1 84 ? 8.885 -5.235 -11.722 1.00 70.56 84 ASP A O 1
ATOM 710 N N . SER A 1 85 ? 10.971 -5.346 -10.915 1.00 70.44 85 SER A N 1
ATOM 711 C CA . SER A 1 85 ? 10.761 -4.317 -9.895 1.00 70.44 85 SER A CA 1
ATOM 712 C C . SER A 1 85 ? 10.598 -2.932 -10.529 1.00 70.44 85 SER A C 1
ATOM 714 O O . SER A 1 85 ? 9.675 -2.191 -10.177 1.00 70.44 85 SER A O 1
ATOM 716 N N . PHE A 1 86 ? 11.441 -2.616 -11.515 1.00 77.81 86 PHE A N 1
ATOM 717 C CA . PHE A 1 86 ? 11.377 -1.374 -12.280 1.00 77.81 86 PHE A CA 1
ATOM 718 C C . PHE A 1 86 ? 10.049 -1.237 -13.036 1.00 77.81 86 PHE A C 1
ATOM 720 O O . PHE A 1 86 ? 9.349 -0.235 -12.877 1.00 77.81 86 PHE A O 1
ATOM 727 N N . MET A 1 87 ? 9.635 -2.269 -13.773 1.00 79.44 87 MET A N 1
ATOM 728 C CA . MET A 1 87 ? 8.388 -2.247 -14.545 1.00 79.44 87 MET A CA 1
ATOM 729 C C . MET A 1 87 ? 7.146 -2.115 -13.657 1.00 79.44 87 MET A C 1
ATOM 731 O O . MET A 1 87 ? 6.219 -1.372 -13.989 1.00 79.44 87 MET A O 1
ATOM 735 N N . ASN A 1 88 ? 7.135 -2.767 -12.490 1.00 72.81 88 ASN A N 1
ATOM 736 C CA . ASN A 1 88 ? 6.067 -2.569 -11.509 1.00 72.81 88 ASN A CA 1
ATOM 737 C C . ASN A 1 88 ? 6.043 -1.132 -10.978 1.00 72.81 88 ASN A C 1
ATOM 739 O O . ASN A 1 88 ? 4.967 -0.555 -10.826 1.00 72.81 88 ASN A 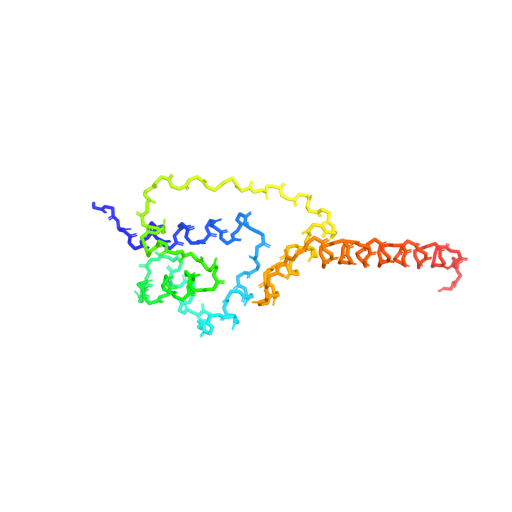O 1
ATOM 743 N N . HIS A 1 89 ? 7.207 -0.538 -10.710 1.00 71.62 89 HIS A N 1
ATOM 744 C CA . HIS A 1 89 ? 7.284 0.848 -10.259 1.00 71.62 89 HIS A CA 1
ATOM 745 C C . HIS A 1 89 ? 6.743 1.823 -11.312 1.00 71.62 89 HIS A C 1
ATOM 747 O O . HIS A 1 89 ? 5.943 2.694 -10.975 1.00 71.62 89 HIS A O 1
ATOM 753 N N . VAL A 1 90 ? 7.113 1.646 -12.581 1.00 76.88 90 VAL A N 1
ATOM 754 C CA . VAL A 1 90 ? 6.587 2.440 -13.702 1.00 76.88 90 VAL A CA 1
ATOM 755 C C . VAL A 1 90 ? 5.062 2.343 -13.763 1.00 76.88 90 VAL A C 1
ATOM 757 O O . VAL A 1 90 ? 4.383 3.368 -13.775 1.00 76.88 90 VAL A O 1
ATOM 760 N N . ALA A 1 91 ? 4.514 1.126 -13.731 1.00 74.12 91 ALA A N 1
ATOM 761 C CA . ALA A 1 91 ? 3.071 0.905 -13.821 1.00 74.12 91 ALA A CA 1
ATOM 762 C C . ALA A 1 91 ? 2.285 1.527 -12.651 1.00 74.12 91 ALA A C 1
ATOM 764 O O . ALA A 1 91 ? 1.142 1.942 -12.827 1.00 74.12 91 ALA A O 1
ATOM 765 N N . LEU A 1 92 ? 2.885 1.591 -11.460 1.00 70.19 92 LEU A N 1
ATOM 766 C CA . LEU A 1 92 ? 2.270 2.184 -10.267 1.00 70.19 92 LEU A CA 1
ATOM 767 C C . LEU A 1 92 ? 2.419 3.709 -10.205 1.00 70.19 92 LEU A C 1
ATOM 769 O O . LEU A 1 92 ? 1.578 4.382 -9.612 1.00 70.19 92 LEU A O 1
ATOM 773 N N . SER A 1 93 ? 3.493 4.250 -10.778 1.00 70.38 93 SER A N 1
ATOM 774 C CA . SER A 1 93 ? 3.804 5.682 -10.747 1.00 70.38 93 SER A CA 1
ATOM 775 C C . SER A 1 93 ? 3.182 6.455 -11.912 1.00 70.38 93 SER A C 1
ATOM 777 O O . SER A 1 93 ? 2.973 7.663 -11.785 1.00 70.38 93 SER A O 1
ATOM 779 N N . PHE A 1 94 ? 2.880 5.792 -13.031 1.00 75.56 94 PHE A N 1
ATOM 780 C CA . PHE A 1 94 ? 2.313 6.431 -14.213 1.00 75.56 94 PHE A CA 1
ATOM 781 C C . PHE A 1 94 ? 0.799 6.637 -14.072 1.00 75.56 94 PHE A C 1
ATOM 783 O O . PHE A 1 94 ? 0.029 5.691 -13.914 1.00 75.56 94 PHE A O 1
ATOM 790 N N . HIS A 1 95 ? 0.349 7.892 -14.139 1.00 62.66 95 HIS A N 1
ATOM 791 C CA . HIS A 1 95 ? -1.068 8.231 -13.974 1.00 62.66 95 HIS A CA 1
ATOM 792 C C . HIS A 1 95 ? -1.900 8.116 -15.270 1.00 62.66 95 HIS A C 1
ATOM 794 O O . HIS A 1 95 ? -3.127 8.199 -15.188 1.00 62.66 95 HIS A O 1
ATOM 800 N N . GLY A 1 96 ? -1.280 7.866 -16.429 1.00 66.69 96 GLY A N 1
ATOM 801 C C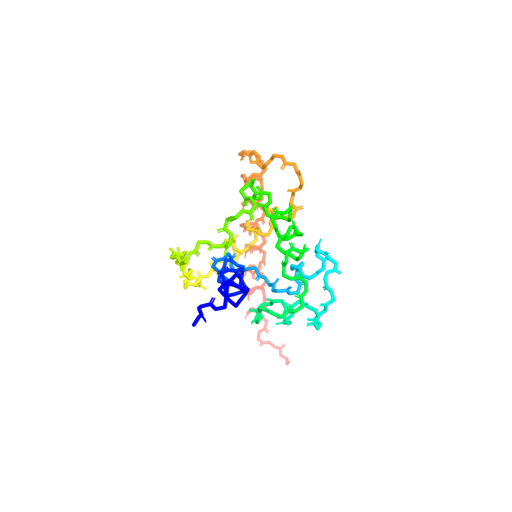A . GLY A 1 96 ? -1.959 7.626 -17.711 1.00 66.69 96 GLY A CA 1
ATOM 802 C C . GLY A 1 96 ? -2.274 6.149 -17.990 1.00 66.69 96 GLY A C 1
ATOM 803 O O . GLY A 1 96 ? -2.135 5.285 -17.120 1.00 66.69 96 GLY A O 1
ATOM 804 N N . THR A 1 97 ? -2.716 5.846 -19.210 1.00 71.62 97 THR A N 1
ATOM 805 C CA . THR A 1 97 ? -2.822 4.472 -19.724 1.00 71.62 97 THR A CA 1
ATOM 806 C C . THR A 1 97 ? -1.428 3.940 -20.027 1.00 71.62 97 THR A C 1
ATOM 808 O O . THR A 1 97 ? -0.710 4.513 -20.836 1.00 71.62 97 THR A O 1
ATOM 811 N N . VAL A 1 98 ? -1.041 2.845 -19.375 1.00 69.31 98 VAL A N 1
ATOM 812 C CA . VAL A 1 98 ? 0.199 2.134 -19.703 1.00 69.31 98 VAL A CA 1
ATOM 813 C C . VAL A 1 98 ? -0.055 1.328 -20.978 1.00 69.31 98 VAL A C 1
ATOM 815 O O . VAL A 1 98 ? -0.538 0.195 -20.906 1.00 69.31 98 VAL A O 1
ATOM 818 N N . ASP A 1 99 ? 0.202 1.933 -22.135 1.00 79.25 99 ASP A N 1
ATOM 819 C CA . ASP A 1 99 ? 0.120 1.250 -23.425 1.00 79.25 99 ASP A CA 1
ATOM 820 C C . ASP A 1 99 ? 1.352 0.362 -23.690 1.00 79.25 99 ASP A C 1
ATOM 822 O O . ASP A 1 99 ? 2.324 0.335 -22.926 1.00 79.25 99 ASP A O 1
ATOM 826 N N . GLU A 1 100 ? 1.280 -0.442 -24.751 1.00 79.00 100 GLU A N 1
ATOM 827 C CA . GLU A 1 100 ? 2.346 -1.386 -25.100 1.00 79.00 100 GLU A CA 1
ATOM 828 C C . GLU A 1 100 ? 3.630 -0.698 -25.578 1.00 79.00 100 GLU A C 1
ATOM 830 O O . GLU A 1 100 ? 4.711 -1.277 -25.465 1.00 79.00 100 GLU A O 1
ATOM 835 N N . GLU A 1 101 ? 3.544 0.535 -26.073 1.00 82.75 101 GLU A N 1
ATOM 836 C CA . GLU A 1 101 ? 4.707 1.295 -26.526 1.00 82.75 101 GLU A CA 1
ATOM 837 C C . GLU A 1 101 ? 5.528 1.785 -25.331 1.00 82.75 101 GLU A C 1
ATOM 839 O O . GLU A 1 101 ? 6.736 1.538 -25.259 1.00 82.75 101 GLU A O 1
ATOM 844 N N . LEU A 1 102 ? 4.861 2.348 -24.322 1.00 82.31 102 LEU A N 1
ATOM 845 C CA . LEU A 1 102 ? 5.492 2.740 -23.068 1.00 82.31 102 LEU A CA 1
ATOM 846 C C . LEU A 1 102 ? 6.101 1.532 -22.347 1.00 82.31 102 LEU A C 1
ATOM 848 O O . LEU A 1 102 ? 7.224 1.618 -21.846 1.00 82.31 102 LEU A O 1
ATOM 852 N N . LYS A 1 103 ? 5.409 0.384 -22.315 1.00 80.56 103 LYS A N 1
ATOM 853 C CA . LYS A 1 103 ? 5.966 -0.842 -21.711 1.00 80.56 103 LYS A CA 1
ATOM 854 C C . LYS A 1 103 ? 7.239 -1.294 -22.411 1.00 80.56 103 LYS A C 1
ATOM 856 O O . LYS A 1 103 ? 8.213 -1.617 -21.732 1.00 80.56 103 LYS A O 1
ATOM 861 N N . LYS A 1 104 ? 7.237 -1.322 -23.747 1.00 83.69 104 LYS A N 1
ATOM 862 C CA . LYS A 1 104 ? 8.415 -1.697 -24.540 1.00 83.69 104 LYS A CA 1
ATOM 863 C C . LYS A 1 104 ? 9.570 -0.731 -24.299 1.00 83.69 104 LYS A C 1
ATOM 865 O O . LYS A 1 104 ? 10.673 -1.187 -24.016 1.00 83.69 104 LYS A O 1
ATOM 870 N N . GLY A 1 105 ? 9.309 0.577 -24.326 1.00 84.62 105 GLY A N 1
ATOM 871 C CA . GLY A 1 105 ? 10.326 1.598 -24.067 1.00 84.62 105 GLY A CA 1
ATOM 872 C C . GLY A 1 105 ? 10.949 1.475 -22.675 1.00 84.62 105 GLY A C 1
ATOM 873 O O . GLY A 1 105 ? 12.167 1.522 -22.529 1.00 84.62 105 GLY A O 1
ATOM 874 N N . MET A 1 106 ? 10.131 1.240 -21.648 1.00 87.00 106 MET A N 1
ATOM 875 C CA . MET A 1 106 ? 10.613 1.085 -20.271 1.00 87.00 106 MET A CA 1
ATOM 876 C C . MET A 1 106 ? 11.374 -0.229 -20.058 1.00 87.00 106 MET A C 1
ATOM 878 O O . MET A 1 106 ? 12.360 -0.255 -19.322 1.00 87.00 106 MET A O 1
ATOM 882 N N . ARG A 1 107 ? 10.985 -1.306 -20.748 1.00 83.62 107 ARG A N 1
ATOM 883 C CA . ARG A 1 107 ? 11.731 -2.568 -20.723 1.00 83.62 107 ARG A CA 1
ATOM 884 C C . ARG A 1 107 ? 13.115 -2.419 -21.360 1.00 83.62 107 ARG A C 1
ATOM 886 O O . ARG A 1 107 ? 14.100 -2.785 -20.727 1.00 83.62 107 ARG A O 1
ATOM 893 N N . LEU A 1 108 ? 13.193 -1.791 -22.536 1.00 85.12 108 LEU A N 1
ATOM 894 C CA . LEU A 1 108 ? 14.463 -1.481 -23.207 1.00 85.12 108 LEU A CA 1
ATOM 895 C C . LEU A 1 108 ? 15.363 -0.588 -22.345 1.00 85.12 108 LEU A C 1
ATOM 897 O O . LEU A 1 108 ? 16.567 -0.814 -22.257 1.00 85.12 108 LEU A O 1
ATOM 901 N N . PHE A 1 109 ? 14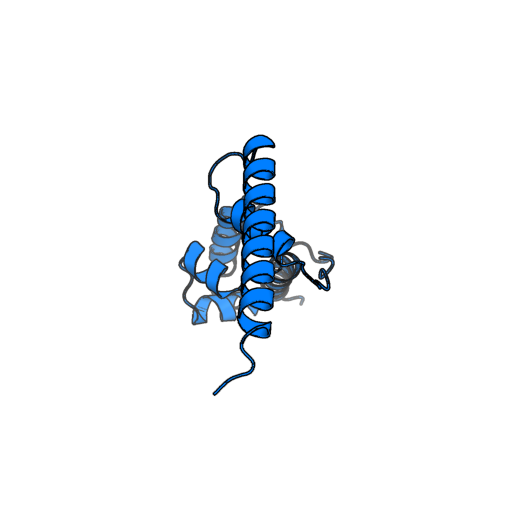.784 0.403 -21.662 1.00 86.69 109 PHE A N 1
ATOM 902 C CA . PHE A 1 109 ? 15.534 1.246 -20.733 1.00 86.69 109 PHE A CA 1
ATOM 903 C C . PHE A 1 109 ? 16.123 0.439 -19.567 1.00 86.69 109 PHE A C 1
ATOM 905 O O . PHE A 1 109 ? 17.283 0.636 -19.208 1.00 86.69 109 PHE A O 1
ATOM 912 N N . SER A 1 110 ? 15.355 -0.495 -18.996 1.00 82.12 110 SER A N 1
ATOM 913 C CA . SER A 1 110 ? 15.849 -1.384 -17.939 1.00 82.12 110 SER A CA 1
ATOM 914 C C . SER A 1 110 ? 17.021 -2.244 -18.416 1.00 82.12 110 SER A C 1
ATOM 916 O O . SER A 1 110 ? 18.025 -2.337 -17.715 1.00 82.12 110 SER A O 1
ATOM 918 N N . GLU A 1 111 ? 16.905 -2.843 -19.601 1.00 83.00 111 GLU A N 1
ATOM 919 C CA . GLU A 1 111 ? 17.959 -3.668 -20.209 1.00 83.00 111 GLU A CA 1
ATOM 920 C C . GLU A 1 111 ? 19.231 -2.842 -20.478 1.00 83.00 111 GLU A C 1
ATOM 922 O O . GLU A 1 111 ? 20.345 -3.297 -20.221 1.00 83.00 111 GLU A O 1
ATOM 927 N N . PHE A 1 112 ? 19.082 -1.585 -20.910 1.00 85.81 112 PHE A N 1
ATOM 928 C CA . PHE A 1 112 ? 20.210 -0.676 -21.127 1.00 85.81 112 PHE A CA 1
ATOM 929 C C . PHE A 1 112 ? 20.953 -0.322 -19.829 1.00 85.81 112 PHE A C 1
ATOM 931 O O . PHE A 1 112 ? 22.184 -0.296 -19.799 1.00 85.81 112 PHE A O 1
ATOM 938 N N . VAL A 1 113 ? 20.224 -0.079 -18.736 1.00 81.38 113 VAL A N 1
ATOM 939 C CA . VAL A 1 113 ? 20.830 0.177 -17.417 1.00 81.38 113 VAL A CA 1
ATOM 940 C C . VAL A 1 113 ? 21.578 -1.055 -16.905 1.00 81.38 113 VAL A C 1
ATOM 942 O O . VAL A 1 113 ? 22.677 -0.919 -16.368 1.00 81.38 113 VAL A O 1
ATOM 945 N N . GLU A 1 114 ? 21.020 -2.252 -17.094 1.00 80.88 114 GLU A N 1
ATOM 946 C CA . GLU A 1 114 ? 21.688 -3.506 -16.726 1.00 80.88 114 GLU A CA 1
ATOM 947 C C . GLU A 1 114 ? 22.988 -3.708 -17.519 1.00 80.88 114 GLU A C 1
ATOM 949 O O . GLU A 1 114 ? 24.012 -4.054 -16.928 1.00 80.88 114 GLU A O 1
ATOM 954 N N . LEU A 1 115 ? 22.999 -3.392 -18.818 1.00 85.19 115 LEU A N 1
ATOM 955 C CA . LEU A 1 115 ? 24.218 -3.420 -19.632 1.00 85.19 115 LEU A CA 1
ATOM 956 C C . LEU A 1 115 ? 25.287 -2.444 -19.115 1.00 85.19 115 LEU A C 1
ATOM 958 O O . LEU A 1 115 ? 26.458 -2.813 -19.033 1.00 85.19 115 LEU A O 1
ATOM 962 N N . ILE A 1 116 ? 24.910 -1.217 -18.736 1.00 83.69 116 ILE A N 1
ATOM 963 C CA . ILE A 1 116 ? 25.850 -0.246 -18.146 1.00 83.69 116 ILE A CA 1
ATOM 964 C C . ILE A 1 116 ? 26.472 -0.801 -16.861 1.00 83.69 116 ILE A C 1
ATOM 966 O O . ILE A 1 116 ? 27.672 -0.637 -16.642 1.00 83.69 116 ILE A O 1
ATOM 970 N N . ASP A 1 117 ? 25.677 -1.445 -16.009 1.00 78.25 117 ASP A N 1
ATOM 971 C CA . ASP A 1 117 ? 26.166 -2.014 -14.752 1.00 78.25 117 ASP A CA 1
ATOM 972 C C . ASP A 1 117 ? 27.131 -3.187 -15.001 1.00 78.25 117 ASP A C 1
ATOM 974 O O . ASP A 1 117 ? 28.173 -3.266 -14.344 1.00 78.25 117 ASP A O 1
ATOM 978 N N . VAL A 1 118 ? 26.860 -4.033 -16.003 1.00 83.31 118 VAL A N 1
ATOM 979 C CA . VAL A 1 118 ? 27.797 -5.078 -16.455 1.00 83.31 118 VAL A CA 1
ATOM 980 C C . VAL A 1 118 ? 29.095 -4.455 -16.967 1.00 83.31 118 VAL A C 1
ATOM 982 O O . VAL A 1 118 ? 30.170 -4.836 -16.508 1.00 83.31 118 VAL A O 1
ATOM 985 N N . LEU A 1 119 ? 29.022 -3.455 -17.849 1.00 78.44 119 LEU A N 1
ATOM 986 C CA . LEU A 1 119 ? 30.207 -2.778 -18.386 1.00 78.44 119 LEU A CA 1
ATOM 987 C C . LEU A 1 119 ? 31.051 -2.146 -17.274 1.00 78.44 119 LEU A C 1
ATOM 989 O O . LEU A 1 119 ? 32.254 -2.379 -17.223 1.00 78.44 119 LEU A O 1
ATOM 993 N N . LYS A 1 120 ? 30.428 -1.439 -16.324 1.00 77.25 120 LYS A N 1
ATOM 994 C CA . LYS A 1 120 ? 31.116 -0.904 -15.138 1.00 77.25 120 LYS A CA 1
ATOM 995 C C . LYS A 1 120 ? 31.790 -1.999 -14.319 1.00 77.25 120 LYS A C 1
ATOM 997 O O . LYS A 1 120 ? 32.899 -1.791 -13.838 1.00 77.25 120 LYS A O 1
ATOM 1002 N N . SER A 1 121 ? 31.132 -3.144 -14.134 1.00 76.62 121 SER A N 1
ATOM 1003 C CA . SER A 1 121 ? 31.715 -4.258 -13.381 1.00 76.62 121 SER A CA 1
ATOM 1004 C C . SER A 1 121 ? 32.965 -4.818 -14.066 1.00 76.62 121 SER A C 1
ATOM 1006 O O . SER A 1 121 ? 33.955 -5.076 -13.388 1.00 76.62 121 SER A O 1
ATOM 1008 N N . VAL A 1 122 ? 32.963 -4.896 -15.401 1.00 76.94 122 VAL A N 1
ATOM 1009 C CA . VAL A 1 122 ? 34.112 -5.350 -16.193 1.00 76.94 122 VAL A CA 1
ATOM 1010 C C . VAL A 1 122 ? 35.245 -4.326 -16.126 1.00 76.94 122 VAL A C 1
ATOM 1012 O O . VAL A 1 122 ? 36.363 -4.683 -15.764 1.00 76.94 122 VAL A O 1
ATOM 1015 N N . THR A 1 123 ? 34.957 -3.039 -16.345 1.00 69.56 123 THR A N 1
ATOM 1016 C CA . THR A 1 123 ? 35.967 -1.968 -16.272 1.00 69.56 123 THR A CA 1
ATOM 1017 C C . THR A 1 123 ? 36.584 -1.834 -14.874 1.00 69.56 123 THR A C 1
ATOM 1019 O O . THR A 1 123 ? 37.776 -1.568 -14.749 1.00 69.56 123 THR A O 1
ATOM 1022 N N . ASN A 1 124 ? 35.807 -2.060 -13.811 1.00 60.78 124 ASN A N 1
ATOM 1023 C CA . ASN A 1 124 ? 36.318 -2.046 -12.437 1.00 60.78 124 ASN A CA 1
ATOM 1024 C C . ASN A 1 124 ? 37.055 -3.343 -12.054 1.00 60.78 124 ASN A C 1
ATOM 1026 O O . ASN A 1 124 ? 37.869 -3.320 -11.134 1.00 60.78 124 ASN A O 1
ATOM 1030 N N . SER A 1 125 ? 36.801 -4.461 -12.743 1.00 56.34 125 SER A N 1
ATOM 1031 C CA . SER A 1 125 ? 37.530 -5.723 -12.541 1.00 56.34 125 SER A CA 1
ATOM 1032 C C . SER A 1 125 ? 38.911 -5.740 -13.211 1.00 56.34 125 SER A C 1
ATOM 1034 O O . SER A 1 125 ? 39.799 -6.460 -12.762 1.00 56.34 125 SER A O 1
ATOM 1036 N N . GLU A 1 126 ? 39.124 -4.900 -14.230 1.00 50.50 126 GLU A N 1
ATOM 1037 C CA . GLU A 1 126 ? 40.411 -4.737 -14.924 1.00 50.50 126 GLU A CA 1
ATOM 1038 C C . GLU A 1 126 ? 41.384 -3.772 -14.227 1.00 50.50 126 GLU A C 1
ATOM 1040 O O . GLU A 1 126 ? 42.515 -3.607 -14.685 1.00 50.50 126 GLU A O 1
ATOM 1045 N N . ASN A 1 127 ? 41.008 -3.188 -13.082 1.00 51.94 127 ASN A N 1
ATOM 1046 C CA . ASN A 1 127 ? 41.927 -2.406 -12.255 1.00 51.94 127 ASN A CA 1
ATOM 1047 C C . ASN A 1 127 ? 42.210 -3.076 -10.895 1.00 51.94 127 ASN A C 1
ATOM 1049 O O . ASN A 1 127 ? 41.819 -2.545 -9.854 1.00 51.94 127 ASN A O 1
ATOM 1053 N N . PRO A 1 128 ? 42.922 -4.222 -10.844 1.00 51.59 128 PRO A N 1
ATOM 1054 C CA . PRO A 1 128 ? 43.477 -4.726 -9.598 1.00 51.59 128 PRO A CA 1
ATOM 1055 C C . PRO A 1 128 ? 44.789 -3.985 -9.305 1.00 51.59 128 PRO A C 1
ATOM 1057 O O . PRO A 1 128 ? 45.863 -4.581 -9.370 1.00 51.59 128 PRO A O 1
ATOM 1060 N N . ARG A 1 129 ? 44.749 -2.670 -9.053 1.00 48.12 129 ARG A N 1
ATOM 1061 C CA . ARG A 1 129 ? 45.938 -1.917 -8.617 1.00 48.12 129 ARG A CA 1
ATOM 1062 C C . ARG A 1 129 ? 45.584 -0.778 -7.663 1.00 48.12 129 ARG A C 1
ATOM 1064 O O . ARG A 1 129 ? 45.007 0.218 -8.092 1.00 48.12 129 ARG A O 1
ATOM 1071 N N . GLY A 1 130 ? 46.049 -0.916 -6.419 1.00 44.28 130 GLY A N 1
ATOM 1072 C CA . GLY A 1 130 ? 46.238 0.174 -5.456 1.00 44.28 130 GLY A CA 1
ATOM 1073 C C . GLY A 1 130 ? 45.609 -0.090 -4.108 1.00 44.28 130 GLY A C 1
ATOM 1074 O O . GLY A 1 130 ? 44.551 0.521 -3.865 1.00 44.28 130 GLY A O 1
#

Radius of gyration: 19.41 Å; chains: 1; bounding box: 63×26×44 Å

Foldseek 3Di:
DPLLQQQLLCLLVLVCQLLVHDPVVLCVQLVPDPVRNVCSSRSHDPVLSVLVSSCVLVVPPDSCPSSDNDDDRPRPPDPDDPLNVQLSVCVSVDPDDCDPVNSVVSSVVVVVVVVVVVVVVVVVVVPPDD

Organism: Geobacillus sp. (strain Y4.1MC1) (NCBI:txid581103)

Sequence (130 aa):
MVNTNKIVGQNVKKYIESKGIKHSWVMERTGIKKTAYYNFLKGEGNVEEYVAKINKLFRIKDPFFFYKSDMEFKEKTFERSRSDSFMNHVALSFHGTVDEELKKGMRLFSEFVELIDVLKSVTNSENPRG

Secondary structure (DSSP, 8-state):
---HHHHHHHHHHHHHHHTT--HHHHHHHHT--HHHHHHHHTT-S-HHHHHHHHHHHTT---TTGGG-TT-----------HHHHHHHHHHHH--S---HHHHHHHHHHHHHHHHHHHHHHHHHHT----